Protein AF-V9IBU8-F1 (afdb_monomer)

Nearest PDB structures (foldseek):
  6fad-assembly3_C  TM=6.089E-01  e=1.558E-01  Homo sapiens
  6fad-assembly4_D  TM=6.106E-01  e=2.248E-01  Homo sapiens
  5myv-assembly1_A  TM=6.060E-01  e=2.540E-01  Homo sapiens
  5mxx-assembly1_A  TM=6.310E-01  e=3.895E-01  Homo sapiens
  1wbp-assembly1_A  TM=5.709E-01  e=1.322E+00  Homo sapiens

Structure (mmCIF, N/CA/C/O backbone):
data_AF-V9IBU8-F1
#
_entry.id   AF-V9IBU8-F1
#
loop_
_atom_site.group_PDB
_atom_site.id
_atom_site.type_symbol
_atom_site.label_atom_id
_atom_site.label_alt_id
_atom_site.label_comp_id
_atom_site.label_asym_id
_atom_site.label_entity_id
_atom_site.label_seq_id
_atom_site.pdbx_PDB_ins_code
_atom_site.Cartn_x
_atom_site.Cartn_y
_atom_site.Cartn_z
_atom_site.occupancy
_atom_site.B_iso_or_equiv
_atom_site.auth_seq_id
_atom_site.auth_comp_id
_atom_site.auth_asym_id
_atom_site.auth_atom_id
_atom_site.pdbx_PDB_model_num
ATOM 1 N N . MET A 1 1 ? 55.243 -11.791 -32.164 1.00 34.53 1 MET A N 1
ATOM 2 C CA . MET A 1 1 ? 56.461 -12.144 -31.407 1.00 34.53 1 MET A CA 1
ATOM 3 C C . MET A 1 1 ? 56.179 -11.849 -29.944 1.00 34.53 1 MET A C 1
ATOM 5 O O . MET A 1 1 ? 56.005 -10.683 -29.632 1.00 34.53 1 MET A O 1
ATOM 9 N N . THR A 1 2 ? 55.708 -12.843 -29.175 1.00 38.16 2 THR A N 1
ATOM 10 C CA . THR A 1 2 ? 56.508 -13.716 -28.268 1.00 38.16 2 THR A CA 1
ATOM 11 C C . THR A 1 2 ? 57.153 -12.881 -27.158 1.00 38.16 2 THR A C 1
ATOM 13 O O . THR A 1 2 ? 57.868 -11.942 -27.476 1.00 38.16 2 THR A O 1
ATOM 16 N N . THR A 1 3 ? 56.871 -13.118 -25.875 1.00 42.12 3 THR A N 1
ATOM 17 C CA . THR A 1 3 ? 57.233 -14.371 -25.188 1.00 42.12 3 THR A CA 1
ATOM 18 C C . THR A 1 3 ? 56.259 -14.716 -24.049 1.00 42.12 3 THR A C 1
ATOM 20 O O . THR A 1 3 ? 55.890 -13.854 -23.254 1.00 42.12 3 THR A O 1
ATOM 23 N N . LEU A 1 4 ? 55.858 -15.992 -23.995 1.00 42.12 4 LEU A N 1
ATOM 24 C CA . LEU A 1 4 ? 55.462 -16.693 -22.770 1.00 42.12 4 LEU A CA 1
ATOM 25 C C . LEU A 1 4 ? 56.687 -16.805 -21.859 1.00 42.12 4 LEU A C 1
ATOM 27 O O . LEU A 1 4 ? 57.761 -17.048 -22.390 1.00 42.12 4 LEU A O 1
ATOM 31 N N . ASP A 1 5 ? 56.490 -16.813 -20.542 1.00 38.94 5 ASP A N 1
ATOM 32 C CA . ASP A 1 5 ? 57.222 -17.737 -19.675 1.00 38.94 5 ASP A CA 1
ATOM 33 C C . ASP A 1 5 ? 56.322 -18.237 -18.538 1.00 38.94 5 ASP A C 1
ATOM 35 O O . ASP A 1 5 ? 55.500 -17.522 -17.967 1.00 38.94 5 ASP A O 1
ATOM 39 N N . SER A 1 6 ? 56.458 -19.537 -18.314 1.00 40.19 6 SER A N 1
ATOM 40 C CA . SER A 1 6 ? 55.722 -20.439 -17.435 1.00 40.19 6 SER A CA 1
ATOM 41 C C . SER A 1 6 ? 56.553 -20.687 -16.178 1.00 40.19 6 SER A C 1
ATOM 43 O O . SER A 1 6 ? 57.762 -20.811 -16.328 1.00 40.19 6 SER A O 1
ATOM 45 N N . GLN A 1 7 ? 55.943 -20.851 -14.993 1.00 38.34 7 GLN A N 1
ATOM 46 C CA . GLN A 1 7 ? 56.173 -22.034 -14.135 1.00 38.34 7 GLN A CA 1
ATOM 47 C C . GLN A 1 7 ? 55.441 -21.999 -12.778 1.00 38.34 7 GLN A C 1
ATOM 49 O O . GLN A 1 7 ? 55.563 -21.039 -12.029 1.00 38.34 7 GLN A O 1
ATOM 54 N N . THR A 1 8 ? 54.716 -23.106 -12.522 1.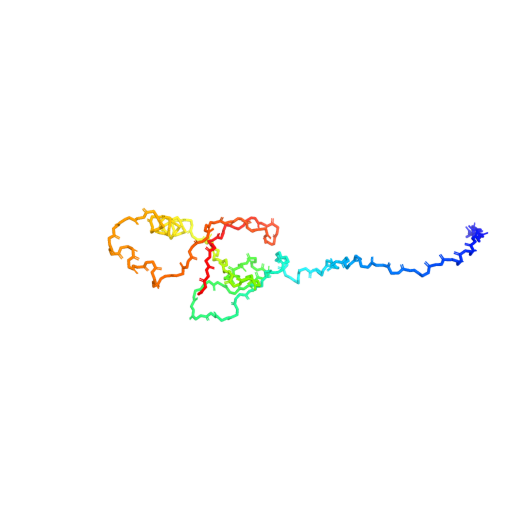00 35.22 8 THR A N 1
ATOM 55 C CA . THR A 1 8 ? 54.615 -23.939 -11.289 1.00 35.22 8 THR A CA 1
ATOM 56 C C . THR A 1 8 ? 54.408 -23.243 -9.932 1.00 35.22 8 THR A C 1
ATOM 58 O O . THR A 1 8 ? 55.155 -22.365 -9.548 1.00 35.22 8 THR A O 1
ATOM 61 N N . ASP A 1 9 ? 53.441 -23.648 -9.103 1.00 34.09 9 ASP A N 1
ATOM 62 C CA . ASP A 1 9 ? 53.520 -24.948 -8.434 1.00 34.09 9 ASP A CA 1
ATOM 63 C C . ASP A 1 9 ? 52.183 -25.489 -7.910 1.00 34.09 9 ASP A C 1
ATOM 65 O O . ASP A 1 9 ? 51.271 -24.761 -7.518 1.00 34.09 9 ASP A O 1
ATOM 69 N N . LYS A 1 10 ? 52.106 -26.821 -7.885 1.00 44.03 10 LYS A N 1
ATOM 70 C CA . LYS A 1 10 ? 51.024 -27.607 -7.290 1.00 44.03 10 LYS A CA 1
ATOM 71 C C . LYS A 1 10 ? 51.273 -27.723 -5.788 1.00 44.03 10 LYS A C 1
ATOM 73 O O . LYS A 1 10 ? 52.301 -28.244 -5.373 1.00 44.03 10 LYS A O 1
ATOM 78 N N . THR A 1 11 ? 50.292 -27.387 -4.960 1.00 36.88 11 THR A N 1
ATOM 79 C CA . THR A 1 11 ? 50.180 -27.981 -3.621 1.00 36.88 11 THR A CA 1
ATOM 80 C C . THR A 1 11 ? 48.716 -28.297 -3.356 1.00 36.88 11 THR A C 1
ATOM 82 O O . THR A 1 11 ? 47.901 -27.433 -3.049 1.00 36.88 11 THR A O 1
ATOM 85 N N . LEU A 1 12 ? 48.387 -29.574 -3.550 1.00 42.91 12 LEU A N 1
ATOM 86 C CA . LEU A 1 12 ? 47.206 -30.213 -2.990 1.00 42.91 12 LEU A CA 1
ATOM 87 C C . LEU A 1 12 ? 47.384 -30.279 -1.478 1.00 42.91 12 LEU A C 1
ATOM 89 O O . LEU A 1 12 ? 48.271 -30.992 -1.017 1.00 42.91 12 LEU A O 1
ATOM 93 N N . SER A 1 13 ? 46.502 -29.637 -0.719 1.00 31.12 13 SER A N 1
ATOM 94 C CA . SER A 1 13 ? 46.133 -30.169 0.588 1.00 31.12 13 SER A CA 1
ATOM 95 C C . SER A 1 13 ? 44.812 -29.580 1.080 1.00 31.12 13 SER A C 1
ATOM 97 O O . SER A 1 13 ? 44.694 -28.369 1.246 1.00 31.12 13 SER A O 1
ATOM 99 N N . ASN A 1 14 ? 43.900 -30.498 1.399 1.00 33.81 14 ASN A N 1
ATOM 100 C CA . ASN A 1 14 ? 42.824 -30.386 2.385 1.00 33.81 14 ASN A CA 1
ATOM 101 C C . ASN A 1 14 ? 41.483 -29.815 1.911 1.00 33.81 14 ASN A C 1
ATOM 103 O O . ASN A 1 14 ? 41.146 -28.643 2.049 1.00 33.81 14 ASN A O 1
ATOM 107 N N . LEU A 1 15 ? 40.689 -30.763 1.416 1.00 39.72 15 LEU A N 1
ATOM 108 C CA . LEU A 1 15 ? 39.246 -30.806 1.565 1.00 39.72 15 LEU A CA 1
ATOM 109 C C . LEU A 1 15 ? 38.907 -30.854 3.062 1.00 39.72 15 LEU A C 1
ATOM 111 O O . LEU A 1 15 ? 39.156 -31.874 3.691 1.00 39.72 15 LEU A O 1
ATOM 115 N N . ASP A 1 16 ? 38.309 -29.792 3.596 1.00 34.31 16 ASP A N 1
ATOM 116 C CA . ASP A 1 16 ? 37.390 -29.903 4.724 1.00 34.31 16 ASP A CA 1
ATOM 117 C C . ASP A 1 16 ? 36.319 -28.812 4.669 1.00 34.31 16 ASP A C 1
ATOM 119 O O . ASP A 1 16 ? 36.545 -27.657 4.312 1.00 34.31 16 ASP A O 1
ATOM 123 N N . LYS A 1 17 ? 35.102 -29.265 4.956 1.00 41.97 17 LYS A N 1
ATOM 124 C CA . LYS A 1 17 ? 33.829 -28.550 4.931 1.00 41.97 17 LYS A CA 1
ATOM 125 C C . LYS A 1 17 ? 33.874 -27.260 5.760 1.00 41.97 17 LYS A C 1
ATOM 127 O O . LYS A 1 17 ? 34.375 -27.277 6.876 1.00 41.97 17 LYS A O 1
ATOM 132 N N . LEU A 1 18 ? 33.159 -26.225 5.311 1.00 34.56 18 LEU A N 1
ATOM 133 C CA . LEU A 1 18 ? 31.872 -25.811 5.900 1.00 34.56 18 LEU A CA 1
ATOM 134 C C . LEU A 1 18 ? 31.370 -24.502 5.262 1.00 34.56 18 LEU A C 1
ATOM 136 O O . LEU A 1 18 ? 31.975 -23.4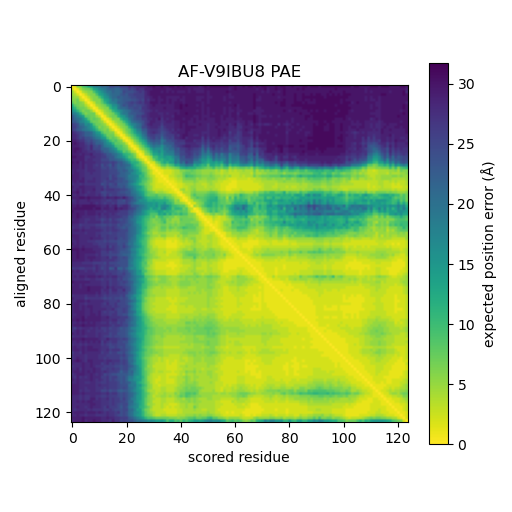45 5.388 1.00 34.56 18 LEU A O 1
ATOM 140 N N . SER A 1 19 ? 30.232 -24.633 4.576 1.00 42.28 19 SER A N 1
ATOM 141 C CA . SER A 1 19 ? 29.135 -23.663 4.461 1.00 42.28 19 SER A CA 1
ATOM 142 C C . SER A 1 19 ? 29.483 -22.174 4.547 1.00 42.28 19 SER A C 1
ATOM 144 O O . SER A 1 19 ? 29.342 -21.567 5.602 1.00 42.28 19 SER A O 1
ATOM 146 N N . ASN A 1 20 ? 29.748 -21.568 3.396 1.00 33.03 20 ASN A N 1
ATOM 147 C CA . ASN A 1 20 ? 29.208 -20.251 3.090 1.00 33.03 20 ASN A CA 1
ATOM 148 C C . ASN A 1 20 ? 28.591 -20.367 1.702 1.00 33.03 20 ASN A C 1
ATOM 150 O O . ASN A 1 20 ? 29.283 -20.304 0.690 1.00 33.03 20 ASN A O 1
ATOM 154 N N . THR A 1 21 ? 27.286 -20.641 1.668 1.00 35.56 21 THR A N 1
ATOM 155 C CA . THR A 1 21 ? 26.482 -20.482 0.459 1.00 35.56 21 THR A CA 1
ATOM 156 C C . THR A 1 21 ? 26.468 -18.993 0.156 1.00 35.56 21 THR A C 1
ATOM 158 O O . THR A 1 21 ? 25.621 -18.248 0.644 1.00 35.56 21 THR A O 1
ATOM 161 N N . GLU A 1 22 ? 27.474 -18.564 -0.595 1.00 37.16 22 GLU A N 1
ATOM 162 C CA . GLU A 1 22 ? 27.460 -17.348 -1.383 1.00 37.16 22 GLU A CA 1
ATOM 163 C C . GLU A 1 22 ? 26.201 -17.441 -2.247 1.00 37.16 22 GLU A C 1
ATOM 165 O O . GLU A 1 22 ? 26.114 -18.233 -3.188 1.00 37.16 22 GLU A O 1
ATOM 170 N N . LEU A 1 23 ? 25.150 -16.745 -1.807 1.00 40.72 23 LEU A N 1
ATOM 171 C CA . LEU A 1 23 ? 23.939 -16.546 -2.584 1.00 40.72 23 LEU A CA 1
ATOM 172 C C . LEU A 1 23 ? 24.380 -15.797 -3.831 1.00 40.72 23 LEU A C 1
ATOM 174 O O . LEU A 1 23 ? 24.505 -14.576 -3.813 1.00 40.72 23 LEU A O 1
ATOM 178 N N . ALA A 1 24 ? 24.670 -16.571 -4.874 1.00 36.56 24 ALA A N 1
ATOM 179 C CA . ALA A 1 24 ? 24.940 -16.086 -6.204 1.00 36.56 24 ALA A CA 1
ATOM 180 C C . ALA A 1 24 ? 23.894 -15.020 -6.535 1.00 36.56 24 ALA A C 1
ATOM 182 O O . ALA A 1 24 ? 22.688 -15.286 -6.519 1.00 36.56 24 ALA A O 1
ATOM 183 N N . GLU A 1 25 ? 24.370 -13.801 -6.771 1.00 47.69 25 GLU A N 1
ATOM 184 C CA . GLU A 1 25 ? 23.573 -12.703 -7.285 1.00 47.69 25 GLU A CA 1
ATOM 185 C C . GLU A 1 25 ? 23.052 -13.119 -8.662 1.00 47.69 25 GLU A C 1
ATOM 187 O O . GLU A 1 25 ? 23.732 -13.001 -9.680 1.00 47.69 25 GLU A O 1
ATOM 192 N N . ILE A 1 26 ? 21.843 -13.677 -8.691 1.00 46.06 26 ILE A N 1
ATOM 193 C CA . ILE A 1 26 ? 21.131 -13.912 -9.940 1.00 46.06 26 ILE A CA 1
ATOM 194 C C . ILE A 1 26 ? 20.719 -12.525 -10.446 1.00 46.06 26 ILE A C 1
ATOM 196 O O . ILE A 1 26 ? 20.024 -11.811 -9.713 1.00 46.06 26 ILE A O 1
ATOM 200 N N . PRO A 1 27 ? 21.127 -12.118 -11.663 1.00 44.16 27 PRO A N 1
ATOM 201 C CA . PRO A 1 27 ? 20.741 -10.835 -12.220 1.00 44.16 27 PRO A CA 1
ATOM 202 C C . PRO A 1 27 ? 19.221 -10.755 -12.246 1.00 44.16 27 PRO A C 1
ATOM 204 O O . PRO A 1 27 ? 18.551 -11.616 -12.817 1.00 44.16 27 PRO A O 1
ATOM 207 N N . SER A 1 28 ? 18.669 -9.737 -11.595 1.00 54.66 28 SER A N 1
ATOM 208 C CA . SER A 1 28 ? 17.241 -9.483 -11.621 1.00 54.66 28 SER A CA 1
ATOM 209 C C . SER A 1 28 ? 16.801 -9.259 -13.061 1.00 54.66 28 SER A C 1
ATOM 211 O O . SER A 1 28 ? 17.108 -8.218 -13.642 1.00 54.66 28 SER A O 1
ATOM 213 N N . ASP A 1 29 ? 16.065 -10.225 -13.604 1.00 58.50 29 ASP A N 1
ATOM 214 C CA . ASP A 1 29 ? 15.714 -10.360 -15.025 1.00 58.50 29 ASP A CA 1
ATOM 215 C C . ASP A 1 29 ? 15.183 -9.053 -15.657 1.00 58.50 29 ASP A C 1
ATOM 217 O O . ASP A 1 29 ? 15.362 -8.782 -16.840 1.00 58.50 29 ASP A O 1
ATOM 221 N N . HIS A 1 30 ? 14.600 -8.148 -14.864 1.00 63.47 30 HIS A N 1
ATOM 222 C CA . HIS A 1 30 ? 13.951 -6.938 -15.373 1.00 63.47 30 HIS A CA 1
ATOM 223 C C . HIS A 1 30 ? 14.207 -5.678 -14.529 1.00 63.47 30 HIS A C 1
ATOM 225 O O . HIS A 1 30 ? 13.317 -4.845 -14.371 1.00 63.47 30 HIS A O 1
ATOM 231 N N . GLY A 1 31 ? 15.396 -5.526 -13.931 1.00 73.94 31 GLY A N 1
ATOM 232 C CA . GLY A 1 31 ? 15.745 -4.310 -13.173 1.00 73.94 31 GLY A CA 1
ATOM 233 C C . GLY A 1 31 ? 14.927 -4.099 -11.888 1.00 73.94 31 GLY A C 1
ATOM 234 O O . GLY A 1 31 ? 14.785 -2.963 -11.424 1.00 73.94 31 GLY A O 1
ATOM 235 N N . LEU A 1 32 ? 14.375 -5.187 -11.340 1.00 82.81 32 LEU A N 1
ATOM 236 C CA . LEU A 1 32 ? 13.695 -5.241 -10.043 1.00 82.81 32 LEU A CA 1
ATOM 237 C C . LEU A 1 32 ? 14.680 -5.637 -8.926 1.00 82.81 32 LEU A C 1
ATOM 239 O O . LEU A 1 32 ? 15.659 -6.324 -9.194 1.00 82.81 32 LEU A O 1
ATOM 243 N N . PRO A 1 33 ? 14.456 -5.260 -7.660 1.00 84.75 33 PRO A N 1
ATOM 244 C CA . PRO A 1 33 ? 15.266 -5.772 -6.554 1.00 84.75 33 PRO A CA 1
ATOM 245 C C . PRO A 1 33 ? 15.087 -7.284 -6.341 1.00 84.75 33 PRO A C 1
ATOM 247 O O . PRO A 1 33 ? 14.019 -7.836 -6.619 1.00 84.75 33 PRO A O 1
ATOM 250 N N . VAL A 1 34 ? 16.109 -7.947 -5.792 1.00 84.56 34 VAL A N 1
ATOM 251 C CA . VAL A 1 34 ? 16.068 -9.383 -5.464 1.00 84.56 34 VAL A CA 1
ATOM 252 C C . VAL A 1 34 ? 14.875 -9.699 -4.553 1.00 84.56 34 VAL A C 1
ATOM 254 O O . VAL A 1 34 ? 14.592 -8.984 -3.590 1.00 84.56 34 VAL A O 1
ATOM 257 N N . GLY A 1 35 ? 14.160 -10.783 -4.863 1.00 86.88 35 GLY A N 1
ATOM 258 C CA . GLY A 1 35 ? 12.997 -11.235 -4.091 1.00 86.88 35 GLY A CA 1
ATOM 259 C C . GLY A 1 35 ? 11.713 -10.429 -4.325 1.00 86.88 35 GLY A C 1
ATOM 260 O O . GLY A 1 35 ? 10.716 -10.673 -3.640 1.00 86.88 35 GLY A O 1
ATOM 261 N N . ILE A 1 36 ? 11.716 -9.493 -5.282 1.00 89.62 36 ILE A N 1
ATOM 262 C CA . ILE A 1 36 ? 10.533 -8.759 -5.735 1.00 89.62 36 ILE A CA 1
ATOM 263 C C . ILE A 1 36 ? 10.172 -9.215 -7.149 1.00 89.62 36 ILE A C 1
ATOM 265 O O . ILE A 1 36 ? 11.011 -9.239 -8.043 1.00 89.62 36 ILE A O 1
ATOM 269 N N . SER A 1 37 ? 8.901 -9.545 -7.362 1.00 89.88 37 SER A N 1
ATOM 270 C CA . SER A 1 37 ? 8.366 -9.944 -8.669 1.00 89.88 37 SER A CA 1
ATOM 271 C C . SER A 1 37 ? 7.070 -9.196 -8.981 1.00 89.88 37 SER A C 1
ATOM 273 O O . SER A 1 37 ? 6.423 -8.683 -8.063 1.00 89.88 37 SER A O 1
ATOM 275 N N . PRO A 1 38 ? 6.653 -9.103 -10.253 1.00 89.38 38 PRO A N 1
ATOM 276 C CA . PRO A 1 38 ? 5.323 -8.618 -10.596 1.00 89.38 38 PRO A CA 1
ATOM 277 C C . PRO A 1 38 ? 4.223 -9.441 -9.917 1.00 89.38 38 PRO A C 1
ATOM 279 O O . PRO A 1 38 ? 4.327 -10.659 -9.768 1.00 89.38 38 PRO A O 1
ATOM 282 N N . LEU A 1 39 ? 3.147 -8.773 -9.504 1.00 87.75 39 LEU A N 1
ATOM 283 C CA . LEU A 1 39 ? 1.936 -9.450 -9.057 1.00 87.75 39 LEU A CA 1
ATOM 284 C C . LEU A 1 39 ? 1.111 -9.875 -10.284 1.00 87.75 39 LEU A C 1
ATOM 286 O O . LEU A 1 39 ? 0.497 -9.030 -10.934 1.00 87.75 39 LEU A O 1
ATOM 290 N N . GLU A 1 40 ? 1.104 -11.174 -10.585 1.00 80.75 40 GLU A N 1
ATOM 291 C CA . GLU A 1 40 ? 0.420 -11.762 -11.752 1.00 80.75 40 GLU A CA 1
ATOM 292 C C . GLU A 1 40 ? -1.110 -11.699 -11.655 1.00 80.75 40 GLU A C 1
ATOM 294 O O . GLU A 1 40 ? -1.792 -11.378 -12.627 1.00 80.75 40 GLU A O 1
ATOM 299 N N . SER A 1 41 ? -1.668 -11.978 -10.474 1.00 74.81 41 SER A N 1
ATOM 300 C CA . SER A 1 41 ? -3.109 -11.973 -10.242 1.00 74.81 41 SER A CA 1
ATOM 301 C C . SER A 1 41 ? -3.617 -10.545 -10.091 1.00 74.81 41 SER A C 1
ATOM 303 O O . SER A 1 41 ? -3.632 -9.961 -9.005 1.00 74.81 41 SER A O 1
ATOM 305 N N . ARG A 1 42 ? -4.052 -9.954 -11.205 1.00 71.12 42 ARG A N 1
ATOM 306 C CA . ARG A 1 42 ? -4.598 -8.602 -11.188 1.00 71.12 42 ARG A CA 1
ATOM 307 C C . ARG A 1 42 ? -5.912 -8.489 -11.943 1.00 71.12 42 ARG A C 1
ATOM 309 O O . ARG A 1 42 ? -6.015 -8.855 -13.103 1.00 71.12 42 ARG A O 1
ATOM 316 N N . VAL A 1 43 ? -6.903 -7.919 -11.260 1.00 67.56 43 VAL A N 1
ATOM 317 C CA . VAL A 1 43 ? -8.295 -7.855 -11.738 1.00 67.56 43 VAL A CA 1
ATOM 318 C C . VAL A 1 43 ? -8.664 -6.486 -12.331 1.00 67.56 43 VAL A C 1
ATOM 320 O O . VAL A 1 43 ? -9.617 -6.382 -13.091 1.00 67.56 43 VAL A O 1
ATOM 323 N N . ALA A 1 44 ? -7.903 -5.428 -12.018 1.00 68.19 44 ALA A N 1
ATOM 324 C CA . ALA A 1 44 ? -8.068 -4.070 -12.557 1.00 68.19 44 ALA A CA 1
ATOM 325 C C . ALA A 1 44 ? -6.810 -3.206 -12.301 1.00 68.19 44 ALA A C 1
ATOM 327 O O . ALA A 1 44 ? -5.964 -3.568 -11.483 1.00 68.19 44 ALA A O 1
ATOM 328 N N . GLY A 1 45 ? -6.666 -2.044 -12.954 1.00 63.94 45 GLY A N 1
ATOM 329 C CA . GLY A 1 45 ? -5.694 -0.993 -12.571 1.00 63.94 45 GLY A CA 1
ATOM 330 C C . GLY A 1 45 ? -4.482 -0.801 -13.500 1.00 63.94 45 GLY 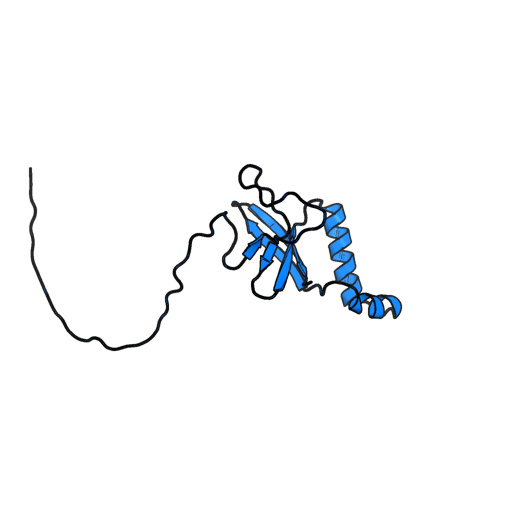A C 1
ATOM 331 O O . GLY A 1 45 ? -4.616 -0.996 -14.697 1.00 63.94 45 GLY A O 1
ATOM 332 N N . HIS A 1 46 ? -3.316 -0.429 -12.941 1.00 63.16 46 HIS A N 1
ATOM 333 C CA . HIS A 1 46 ? -2.037 0.012 -13.564 1.00 63.16 46 HIS A CA 1
ATOM 334 C C . HIS A 1 46 ? -1.531 -0.693 -14.862 1.00 63.16 46 HIS A C 1
ATOM 336 O O . HIS A 1 46 ? -1.970 -1.776 -15.219 1.00 63.16 46 HIS A O 1
ATOM 342 N N . PRO A 1 47 ? -0.539 -0.161 -15.591 1.00 65.31 47 PRO A N 1
ATOM 343 C CA . PRO A 1 47 ? 0.169 -0.965 -16.594 1.00 65.31 47 PRO A CA 1
ATOM 344 C C . PRO A 1 47 ? 0.756 -2.241 -15.960 1.00 65.31 47 PRO A C 1
ATOM 346 O O . PRO A 1 47 ? 1.037 -2.264 -14.755 1.00 65.31 47 PRO A O 1
ATOM 349 N N . SER A 1 48 ? 0.903 -3.316 -16.733 1.00 68.12 48 SER A N 1
ATOM 350 C CA . SER A 1 48 ? 1.804 -4.418 -16.376 1.00 68.12 48 SER A CA 1
ATOM 351 C C . SER A 1 48 ? 3.243 -3.896 -16.263 1.00 68.12 48 SER A C 1
ATOM 353 O O . SER A 1 48 ? 3.516 -2.732 -16.571 1.00 68.12 48 SER A O 1
ATOM 355 N N . LEU A 1 49 ? 4.170 -4.736 -15.792 1.00 74.88 49 LEU A N 1
ATOM 356 C CA . LEU A 1 49 ? 5.586 -4.419 -15.960 1.00 74.88 49 LEU A CA 1
ATOM 357 C C . LEU A 1 49 ? 5.848 -4.239 -17.463 1.00 74.88 49 LEU A C 1
ATOM 359 O O . LEU A 1 49 ? 5.629 -5.163 -18.238 1.00 74.88 49 LEU A O 1
ATOM 363 N N . ASP A 1 50 ? 6.257 -3.038 -17.852 1.00 76.19 50 ASP A N 1
ATOM 364 C CA . ASP A 1 50 ? 6.634 -2.696 -19.219 1.00 76.19 50 ASP A CA 1
ATOM 365 C C . ASP A 1 50 ? 8.023 -2.070 -19.141 1.00 76.19 50 ASP A C 1
ATOM 367 O O . ASP A 1 50 ? 8.203 -0.975 -18.593 1.00 76.19 50 ASP A O 1
ATOM 371 N N . ILE A 1 51 ? 9.007 -2.830 -19.614 1.00 73.69 51 ILE A N 1
ATOM 372 C CA . ILE A 1 51 ? 10.423 -2.476 -19.545 1.00 73.69 51 ILE A CA 1
ATOM 373 C C . ILE A 1 51 ? 10.716 -1.317 -20.502 1.00 73.69 51 ILE A C 1
ATOM 375 O O . ILE A 1 51 ? 11.426 -0.384 -20.126 1.00 73.69 51 ILE A O 1
ATOM 379 N N . GLU A 1 52 ? 10.115 -1.323 -21.694 1.00 75.75 52 GLU A N 1
ATOM 380 C CA . GLU A 1 52 ? 10.317 -0.294 -22.719 1.00 75.75 52 GLU A CA 1
ATOM 381 C C . GLU A 1 52 ? 9.747 1.051 -22.268 1.00 75.75 52 GLU A C 1
ATOM 383 O O . GLU A 1 52 ? 10.394 2.093 -22.382 1.00 75.75 52 GLU A O 1
ATOM 388 N N . ARG A 1 53 ? 8.546 1.034 -21.681 1.00 73.69 53 ARG A N 1
ATOM 389 C CA . ARG A 1 53 ? 7.886 2.237 -21.153 1.00 73.69 53 ARG A CA 1
ATOM 390 C C . ARG A 1 53 ? 8.313 2.580 -19.727 1.00 73.69 53 ARG A C 1
ATOM 392 O O . ARG A 1 53 ? 7.864 3.592 -19.183 1.00 73.69 53 ARG A O 1
ATOM 399 N N . GLN 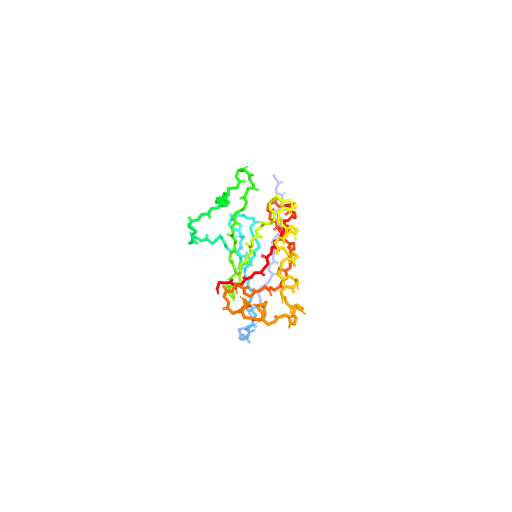A 1 54 ? 9.163 1.756 -19.111 1.00 76.44 54 GLN A N 1
ATOM 400 C CA . GLN A 1 54 ? 9.598 1.862 -17.715 1.00 76.44 54 GLN A CA 1
ATOM 401 C C . GLN A 1 54 ? 8.425 2.050 -16.736 1.00 76.44 54 GLN A C 1
ATOM 403 O O . GLN A 1 54 ? 8.504 2.818 -15.762 1.00 76.44 54 GLN A O 1
ATOM 408 N N . THR A 1 55 ? 7.306 1.374 -17.004 1.00 78.69 55 THR A N 1
ATOM 409 C CA . THR A 1 55 ? 6.130 1.400 -16.134 1.00 78.69 55 THR A CA 1
ATOM 410 C C . THR A 1 55 ? 6.070 0.147 -15.288 1.00 78.69 55 THR A C 1
ATOM 412 O O . THR A 1 55 ? 6.340 -0.956 -15.755 1.00 78.69 55 THR A O 1
ATOM 415 N N . ILE A 1 56 ? 5.697 0.330 -14.024 1.00 85.06 56 ILE A N 1
ATOM 416 C CA . ILE A 1 56 ? 5.580 -0.756 -13.059 1.00 85.06 56 ILE A CA 1
ATOM 417 C C . ILE A 1 56 ? 4.136 -0.871 -12.586 1.00 85.06 56 ILE A C 1
ATOM 419 O O . ILE A 1 56 ? 3.486 0.127 -12.255 1.00 85.06 56 ILE A O 1
ATOM 423 N N . GLY A 1 57 ? 3.648 -2.106 -12.568 1.00 87.62 57 GLY A N 1
ATOM 424 C CA . GLY A 1 57 ? 2.412 -2.481 -11.899 1.00 87.62 57 GLY A CA 1
ATOM 425 C C . GLY A 1 57 ? 2.636 -2.739 -10.410 1.00 87.62 57 GLY A C 1
ATOM 426 O O . GLY A 1 57 ? 3.644 -2.344 -9.827 1.00 87.62 57 GLY A O 1
ATOM 427 N N . MET A 1 58 ? 1.684 -3.429 -9.785 1.00 90.81 58 MET A N 1
ATOM 428 C CA . MET A 1 58 ? 1.864 -3.918 -8.420 1.00 90.81 58 MET A CA 1
ATOM 429 C C . MET A 1 58 ? 2.949 -4.994 -8.392 1.00 90.81 58 MET A C 1
ATOM 431 O O . MET A 1 58 ? 3.022 -5.829 -9.294 1.00 90.81 58 MET A O 1
ATOM 435 N N . LEU A 1 59 ? 3.774 -4.968 -7.353 1.00 91.31 59 LEU A N 1
ATOM 436 C CA . LEU A 1 59 ? 4.837 -5.944 -7.139 1.00 91.31 59 LEU A CA 1
ATOM 437 C C . LEU A 1 59 ? 4.549 -6.724 -5.861 1.00 91.31 59 LEU A C 1
ATOM 439 O O . LEU A 1 59 ? 3.945 -6.185 -4.936 1.00 91.31 59 LEU A O 1
ATOM 443 N N . ARG A 1 60 ? 5.005 -7.967 -5.786 1.00 92.06 60 ARG A N 1
ATOM 444 C CA . ARG A 1 60 ? 4.947 -8.810 -4.593 1.00 92.06 60 ARG A CA 1
ATOM 445 C C . ARG A 1 60 ? 6.349 -9.153 -4.111 1.00 92.06 60 ARG A C 1
ATOM 447 O O . ARG A 1 60 ? 7.274 -9.286 -4.913 1.00 92.06 60 ARG A O 1
ATOM 454 N N . ARG A 1 61 ? 6.480 -9.338 -2.805 1.00 91.56 61 ARG A N 1
ATOM 455 C CA . ARG A 1 61 ? 7.647 -9.923 -2.148 1.00 91.56 61 ARG A CA 1
ATOM 456 C C . ARG A 1 61 ? 7.318 -11.341 -1.697 1.00 91.56 61 ARG A C 1
ATOM 458 O O . ARG A 1 61 ? 6.154 -11.676 -1.484 1.00 91.56 61 ARG A O 1
ATOM 465 N N . SER A 1 62 ? 8.345 -12.163 -1.519 1.00 87.19 62 SER A N 1
ATOM 466 C CA . SER A 1 62 ? 8.208 -13.542 -1.032 1.00 87.19 62 SER A CA 1
ATOM 467 C C . SER A 1 62 ? 7.560 -13.668 0.355 1.00 87.19 62 SER A C 1
ATOM 469 O O . SER A 1 62 ? 7.010 -14.717 0.665 1.00 87.19 62 SER A O 1
ATOM 471 N N . ASP A 1 63 ? 7.564 -12.613 1.175 1.00 89.12 63 ASP A N 1
ATOM 472 C CA . ASP A 1 63 ? 6.925 -12.595 2.501 1.00 89.12 63 ASP A CA 1
ATOM 473 C C . ASP A 1 63 ? 5.426 -12.238 2.473 1.00 89.12 63 ASP A C 1
ATOM 475 O O . ASP A 1 63 ? 4.844 -11.936 3.515 1.00 89.12 63 ASP A O 1
ATOM 479 N N . GLY A 1 64 ? 4.804 -12.221 1.290 1.00 89.25 64 GLY A N 1
ATOM 480 C CA . GLY A 1 64 ? 3.383 -11.905 1.115 1.00 89.25 64 GLY A CA 1
ATOM 481 C C . GLY A 1 64 ? 3.062 -10.409 1.108 1.00 89.25 64 GLY A C 1
ATOM 482 O O . GLY A 1 64 ? 1.896 -10.031 0.973 1.00 89.25 64 GLY A O 1
ATOM 483 N N . ARG A 1 65 ? 4.070 -9.532 1.220 1.00 93.62 65 ARG A N 1
ATOM 484 C CA . ARG A 1 65 ? 3.877 -8.088 1.056 1.00 93.62 65 ARG A CA 1
ATOM 485 C C . ARG A 1 65 ? 3.759 -7.707 -0.409 1.00 93.62 65 ARG A C 1
ATOM 487 O O . ARG A 1 65 ? 4.325 -8.327 -1.306 1.00 93.62 65 ARG A O 1
ATOM 494 N N . VAL A 1 66 ? 3.055 -6.613 -0.625 1.00 94.06 66 VAL A N 1
ATOM 495 C CA . VAL A 1 66 ? 2.703 -6.069 -1.922 1.00 94.06 66 VAL A CA 1
ATOM 496 C C . VAL A 1 66 ? 3.076 -4.600 -1.944 1.00 94.06 66 VAL A C 1
ATOM 498 O O . VAL A 1 66 ? 2.707 -3.826 -1.060 1.00 94.06 66 VAL A O 1
ATOM 501 N N . TYR A 1 67 ? 3.800 -4.220 -2.986 1.00 93.50 67 TYR A N 1
ATOM 502 C CA . TYR A 1 67 ? 4.170 -2.852 -3.283 1.00 93.50 67 TYR A CA 1
ATOM 503 C C . TYR A 1 67 ? 3.214 -2.307 -4.331 1.00 93.50 67 TYR A C 1
ATOM 505 O O . TYR A 1 67 ? 3.162 -2.786 -5.468 1.00 93.50 67 TYR A O 1
ATOM 513 N N . LYS A 1 68 ? 2.455 -1.285 -3.948 1.00 93.06 68 LYS A N 1
ATOM 514 C CA . LYS A 1 68 ? 1.601 -0.533 -4.861 1.00 93.06 68 LYS A CA 1
ATOM 515 C C . LYS A 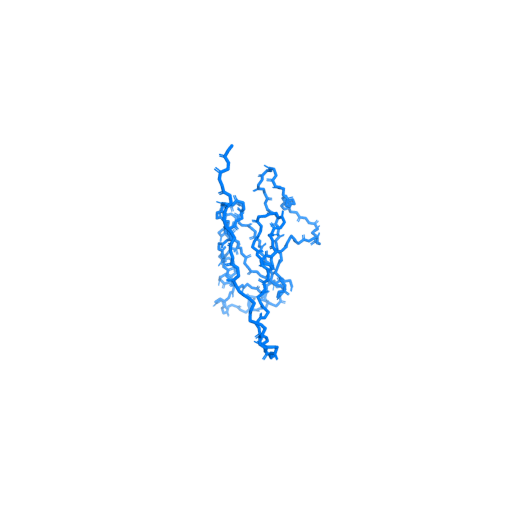1 68 ? 2.300 0.778 -5.235 1.00 93.06 68 LYS A C 1
ATOM 517 O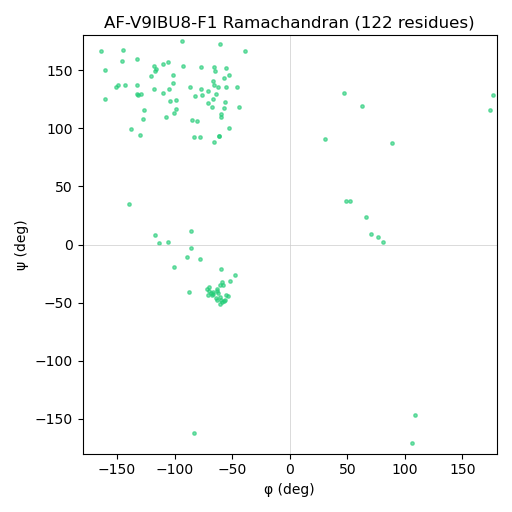 O . LYS A 1 68 ? 2.439 1.636 -4.357 1.00 93.06 68 LYS A O 1
ATOM 522 N N . PRO A 1 69 ? 2.717 0.966 -6.500 1.00 91.62 69 PRO A N 1
ATOM 523 C CA . PRO A 1 69 ? 3.382 2.191 -6.922 1.00 91.62 69 PRO A CA 1
ATOM 524 C C . PRO A 1 69 ? 2.480 3.417 -6.775 1.00 91.62 69 PRO A C 1
ATOM 526 O O . PRO A 1 69 ? 1.320 3.418 -7.198 1.00 91.62 69 PRO A O 1
ATOM 529 N N . VAL A 1 70 ? 3.032 4.504 -6.245 1.00 91.88 70 VAL A N 1
ATOM 530 C CA . VAL A 1 70 ? 2.360 5.804 -6.197 1.00 91.88 70 VAL A CA 1
ATOM 531 C C . VAL A 1 70 ? 2.552 6.512 -7.538 1.00 91.88 70 VAL A C 1
ATOM 533 O O . VAL A 1 70 ? 3.547 7.192 -7.766 1.00 91.88 70 VAL A O 1
ATOM 536 N N . VAL A 1 71 ? 1.597 6.337 -8.456 1.00 85.56 71 VAL A N 1
ATOM 537 C CA . VAL A 1 71 ? 1.702 6.895 -9.821 1.00 85.56 71 VAL A CA 1
ATOM 538 C C . VAL A 1 71 ? 1.169 8.327 -9.920 1.00 85.56 71 VAL A C 1
ATOM 540 O O . VAL A 1 71 ? 1.766 9.163 -10.590 1.00 85.56 71 VAL A O 1
ATOM 543 N N . LYS A 1 72 ? 0.051 8.633 -9.251 1.00 89.56 72 LYS A N 1
ATOM 544 C CA . LYS A 1 72 ? -0.557 9.975 -9.229 1.00 89.56 72 LYS A CA 1
ATOM 545 C C . LYS A 1 72 ? -0.335 10.600 -7.847 1.00 89.56 72 LYS A C 1
ATOM 547 O O . LYS A 1 72 ? -0.993 10.148 -6.910 1.00 89.56 72 LYS A O 1
ATOM 552 N N . PRO A 1 73 ? 0.519 11.633 -7.691 1.00 89.31 73 PRO A N 1
ATOM 553 C CA . PRO A 1 73 ? 0.927 12.137 -6.375 1.00 89.31 73 PRO A CA 1
ATOM 554 C C . PRO A 1 73 ? -0.233 12.502 -5.444 1.00 89.31 73 PRO A C 1
ATOM 556 O O . PRO A 1 73 ? -0.229 12.115 -4.280 1.00 89.31 73 PRO A O 1
ATOM 559 N N . LEU A 1 74 ? -1.261 13.190 -5.953 1.00 94.50 74 LEU A N 1
ATOM 560 C CA . LEU A 1 74 ? -2.423 13.580 -5.144 1.00 94.50 74 LEU A CA 1
ATOM 561 C C . LEU A 1 74 ? -3.251 12.376 -4.676 1.00 94.50 74 LEU A C 1
ATOM 563 O O . LEU A 1 74 ? -3.692 12.350 -3.531 1.00 94.50 74 LEU A O 1
ATOM 567 N N . LEU A 1 75 ? -3.449 11.375 -5.539 1.00 93.75 75 LEU A N 1
ATOM 568 C CA . LEU A 1 75 ? -4.187 10.163 -5.166 1.00 93.75 75 LEU A CA 1
ATOM 569 C C . LEU A 1 75 ? -3.372 9.293 -4.209 1.00 93.75 75 LEU A C 1
ATOM 571 O O . LEU A 1 75 ? -3.924 8.767 -3.251 1.00 93.75 75 LEU A O 1
ATOM 575 N N . GLY A 1 76 ? -2.059 9.206 -4.434 1.00 93.88 76 GLY A N 1
ATOM 576 C CA . GLY A 1 76 ? -1.138 8.520 -3.538 1.00 93.88 76 GLY A CA 1
ATOM 577 C C . GLY A 1 76 ? -1.144 9.114 -2.140 1.00 93.88 76 GLY A C 1
ATOM 578 O O . GLY A 1 76 ? -1.306 8.373 -1.180 1.00 93.88 76 GLY A O 1
ATOM 579 N N . LYS A 1 77 ? -1.052 10.446 -2.024 1.00 96.19 77 LYS A N 1
ATOM 580 C CA . LYS A 1 77 ? -1.149 11.143 -0.733 1.00 96.19 77 LYS A CA 1
ATOM 581 C C . LYS A 1 77 ? -2.453 10.809 -0.010 1.00 96.19 77 LYS A C 1
ATOM 583 O O . LYS A 1 77 ? -2.404 10.436 1.151 1.00 96.19 77 LYS A O 1
ATOM 588 N N . ARG A 1 78 ? -3.602 10.866 -0.697 1.00 97.62 78 ARG A N 1
ATOM 589 C CA . ARG A 1 78 ? -4.898 10.505 -0.091 1.00 97.62 78 ARG A CA 1
ATOM 590 C C . ARG A 1 78 ? -4.930 9.057 0.393 1.00 97.62 78 ARG A C 1
ATOM 592 O O . ARG A 1 78 ? -5.410 8.806 1.491 1.00 97.62 78 ARG A O 1
ATOM 599 N N . GLU A 1 79 ? -4.435 8.120 -0.415 1.00 96.31 79 GLU A N 1
ATOM 600 C CA . GLU A 1 79 ? -4.399 6.705 -0.036 1.00 96.31 79 GLU A CA 1
ATOM 601 C C . GLU A 1 79 ? -3.487 6.471 1.173 1.00 96.31 79 GLU A C 1
ATOM 603 O O . GLU A 1 79 ? -3.891 5.796 2.112 1.00 96.31 79 GLU A O 1
ATOM 608 N N . ILE A 1 80 ? -2.286 7.049 1.175 1.00 97.12 80 ILE A N 1
ATOM 609 C CA . ILE A 1 80 ? -1.334 6.937 2.287 1.00 97.12 80 ILE A CA 1
ATOM 610 C C . ILE A 1 80 ? -1.937 7.524 3.566 1.00 97.12 80 ILE A C 1
ATOM 612 O O . ILE A 1 80 ? -2.019 6.821 4.570 1.00 97.12 80 ILE A O 1
ATOM 616 N N . SER A 1 81 ? -2.462 8.752 3.505 1.00 97.56 81 SER A N 1
ATOM 617 C CA . SER A 1 81 ? -3.091 9.401 4.658 1.00 97.56 81 SER A CA 1
ATOM 618 C C . SER A 1 81 ? -4.297 8.623 5.181 1.00 97.56 81 SER A C 1
ATOM 620 O O . SER A 1 81 ? -4.503 8.574 6.387 1.00 97.56 81 SER A O 1
ATOM 622 N N . PHE A 1 82 ? -5.080 7.974 4.311 1.00 97.25 82 PHE A N 1
ATOM 623 C CA . PHE A 1 82 ? -6.162 7.091 4.753 1.00 97.25 82 PHE A CA 1
ATOM 624 C C . PHE A 1 82 ? -5.634 5.958 5.642 1.00 97.25 82 PHE A C 1
ATOM 626 O O . PHE A 1 82 ? -6.158 5.759 6.735 1.00 97.25 82 PHE A O 1
ATOM 633 N N . TYR A 1 83 ? -4.588 5.243 5.217 1.00 97.44 83 TYR A N 1
ATOM 634 C CA . TYR A 1 83 ? -4.043 4.135 6.005 1.00 97.44 83 TYR A CA 1
ATOM 635 C C . TYR A 1 83 ? -3.319 4.599 7.277 1.00 97.44 83 TYR A C 1
ATOM 637 O O . TYR A 1 83 ? -3.435 3.940 8.309 1.00 97.44 83 TYR A O 1
ATOM 645 N N . GLU A 1 84 ? -2.606 5.725 7.228 1.00 96.94 84 GLU A N 1
ATOM 646 C CA . GLU A 1 84 ? -1.952 6.321 8.402 1.00 96.94 84 GLU A CA 1
ATOM 647 C C . GLU A 1 84 ? -2.981 6.749 9.452 1.00 96.94 84 GLU A C 1
ATOM 649 O O . GLU A 1 84 ? -2.878 6.361 10.617 1.00 96.94 84 GLU A O 1
ATOM 654 N N . ASN A 1 85 ? -4.034 7.454 9.028 1.00 97.00 85 ASN A N 1
ATOM 655 C CA . ASN A 1 85 ? -5.137 7.844 9.904 1.00 97.00 85 ASN A CA 1
ATOM 656 C C . ASN A 1 85 ? -5.860 6.621 10.461 1.00 97.00 85 ASN A C 1
ATOM 658 O O . ASN A 1 85 ? -6.186 6.585 11.646 1.00 97.00 85 ASN A O 1
ATOM 662 N N . LEU A 1 86 ? -6.086 5.602 9.625 1.00 96.94 86 LEU A N 1
ATOM 663 C CA . LEU A 1 86 ? -6.707 4.363 10.061 1.00 96.94 86 LEU A CA 1
ATOM 664 C C . LEU A 1 86 ? -5.893 3.744 11.200 1.00 96.94 86 LEU A C 1
ATOM 666 O O . LEU A 1 86 ? -6.473 3.450 12.236 1.00 96.94 86 LEU A O 1
ATOM 670 N N . GLN A 1 87 ? -4.565 3.615 11.075 1.00 94.81 87 GLN A N 1
ATOM 671 C CA . GLN A 1 87 ? -3.707 3.021 12.111 1.00 94.81 87 GLN A CA 1
ATOM 672 C C . GLN A 1 87 ? -3.845 3.695 13.483 1.00 94.81 87 GLN A C 1
ATOM 674 O O . GLN A 1 87 ? -3.983 2.977 14.475 1.00 94.81 87 GLN A O 1
ATOM 679 N N . ILE A 1 88 ? -3.880 5.027 13.535 1.00 96.31 88 ILE A N 1
ATOM 680 C CA . ILE A 1 88 ? -3.935 5.792 14.793 1.00 96.31 88 ILE A CA 1
ATOM 681 C C . ILE A 1 88 ? -5.357 6.067 15.302 1.00 96.31 88 ILE A C 1
ATOM 683 O O . ILE A 1 88 ? -5.523 6.530 16.428 1.00 96.31 88 ILE A O 1
ATOM 687 N N . SER A 1 89 ? -6.380 5.810 14.484 1.00 96.38 89 SER A N 1
ATOM 688 C CA . SER A 1 89 ? -7.762 6.113 14.847 1.00 96.38 89 SER A CA 1
ATOM 689 C C . SER A 1 89 ? -8.250 5.265 16.022 1.00 96.38 89 SER A C 1
ATOM 691 O O . SER A 1 89 ? -8.027 4.051 16.059 1.00 96.38 89 SER A O 1
ATOM 693 N N . GLN A 1 90 ? -8.963 5.929 16.934 1.00 96.44 90 GLN A N 1
ATOM 694 C CA . GLN A 1 90 ? -9.717 5.336 18.043 1.00 96.44 90 GLN A CA 1
ATOM 695 C C . GLN A 1 90 ? -11.233 5.355 17.792 1.00 96.44 90 GLN A C 1
ATOM 697 O O . GLN A 1 90 ? -12.010 4.937 18.647 1.00 96.44 90 GLN A O 1
ATOM 702 N N . ASP A 1 91 ? -11.662 5.853 16.629 1.00 97.56 91 ASP A N 1
ATOM 703 C CA . ASP A 1 91 ? -13.067 5.830 16.238 1.00 97.56 91 ASP A CA 1
ATOM 704 C C . ASP A 1 91 ? -13.548 4.371 16.070 1.00 97.56 91 ASP A C 1
ATOM 706 O O . ASP A 1 91 ? -12.901 3.602 15.348 1.00 97.56 91 ASP A O 1
ATOM 710 N N . PRO A 1 92 ? -14.673 3.964 16.692 1.00 96.94 92 PRO A N 1
ATOM 711 C CA . PRO A 1 92 ? -15.147 2.582 16.638 1.00 96.94 92 PRO A CA 1
ATOM 712 C C . PRO A 1 92 ? -15.392 2.057 15.218 1.00 96.94 92 PRO A C 1
ATOM 714 O O . PRO A 1 92 ? -15.125 0.885 14.948 1.00 96.94 92 PRO A O 1
ATOM 717 N N . VAL A 1 93 ? -15.854 2.908 14.295 1.00 96.75 93 VAL A N 1
ATOM 718 C CA . VAL A 1 93 ? -16.109 2.516 12.900 1.00 96.75 93 VAL A CA 1
ATOM 719 C C . VAL A 1 93 ? -14.789 2.268 12.177 1.00 96.75 93 VAL A C 1
ATOM 721 O O . VAL A 1 93 ? -14.631 1.260 11.490 1.00 96.75 93 VAL A O 1
ATOM 724 N N . MET A 1 94 ? -13.802 3.142 12.372 1.00 96.12 94 MET A N 1
ATOM 725 C CA . MET A 1 94 ? -12.456 2.962 11.822 1.00 96.12 94 MET A CA 1
ATOM 726 C C . MET A 1 94 ? -11.761 1.722 12.393 1.00 96.12 94 MET A C 1
ATOM 728 O O . MET A 1 94 ? -11.094 0.995 11.656 1.00 96.12 94 MET A O 1
ATOM 732 N N . LEU A 1 95 ? -11.942 1.429 13.683 1.00 96.38 95 LEU A N 1
ATOM 733 C CA . LEU A 1 95 ? -11.414 0.211 14.298 1.00 96.38 95 LEU A CA 1
ATOM 734 C C . LEU A 1 95 ? -12.020 -1.054 13.684 1.00 96.38 95 LEU A C 1
ATOM 736 O O . LEU A 1 95 ? -11.290 -2.011 13.435 1.00 96.38 95 LEU A O 1
ATOM 740 N N . GLN A 1 96 ? -13.319 -1.054 13.378 1.00 96.94 96 GLN A N 1
ATOM 741 C CA . GLN A 1 96 ? -13.942 -2.160 12.650 1.00 96.94 96 GLN A CA 1
ATOM 742 C C . GLN A 1 96 ? -13.429 -2.255 11.210 1.00 96.94 96 GLN A C 1
ATOM 744 O O . GLN A 1 96 ? -13.114 -3.352 10.747 1.00 96.94 96 GLN A O 1
ATOM 749 N N . LEU A 1 97 ? -13.284 -1.119 10.518 1.00 96.69 97 LEU A N 1
ATOM 750 C CA . LEU A 1 97 ? -12.809 -1.064 9.134 1.00 96.69 97 LEU A CA 1
ATOM 751 C C . LEU A 1 97 ? -11.410 -1.675 8.959 1.00 96.69 97 LEU A C 1
ATOM 753 O O . LEU A 1 97 ? -11.152 -2.295 7.929 1.00 96.69 97 LEU A O 1
ATOM 757 N N . LYS A 1 98 ? -10.529 -1.572 9.968 1.00 94.88 98 LYS A N 1
ATOM 758 C CA . LYS A 1 98 ? -9.194 -2.208 9.965 1.00 94.88 98 LYS A CA 1
ATOM 759 C C . LYS A 1 98 ? -9.229 -3.702 9.647 1.00 94.88 98 LYS A C 1
ATOM 761 O O . LYS A 1 98 ? -8.280 -4.199 9.052 1.00 94.88 98 LYS A O 1
ATOM 766 N N . ASN A 1 99 ? -10.300 -4.401 10.018 1.00 94.62 99 ASN A N 1
ATOM 767 C CA . ASN A 1 99 ? -10.429 -5.844 9.801 1.00 94.62 99 ASN A CA 1
ATOM 768 C C . ASN A 1 99 ? -10.793 -6.211 8.354 1.00 94.62 99 ASN A C 1
ATOM 770 O O . ASN A 1 99 ? -10.705 -7.378 7.986 1.00 94.62 9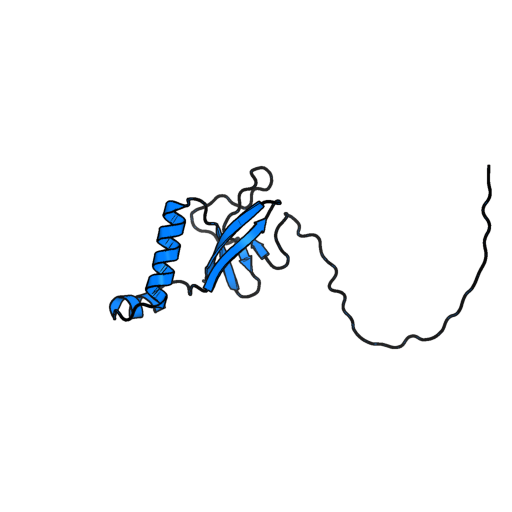9 ASN A O 1
ATOM 774 N N . TYR A 1 100 ? -11.202 -5.235 7.539 1.00 95.94 100 TYR A N 1
ATOM 775 C CA . TYR A 1 100 ? -11.685 -5.444 6.169 1.00 95.94 100 TYR A CA 1
ATOM 776 C C . TYR A 1 100 ? -10.764 -4.852 5.100 1.00 95.94 100 TYR A C 1
ATOM 778 O O . TYR A 1 100 ? -11.074 -4.916 3.911 1.00 95.94 100 TYR A O 1
ATOM 786 N N . VAL A 1 101 ? -9.644 -4.250 5.503 1.00 95.50 101 VAL A N 1
ATOM 787 C CA . VAL A 1 101 ? -8.664 -3.675 4.581 1.00 95.50 101 VAL A CA 1
ATOM 788 C C . VAL A 1 101 ? -7.313 -4.375 4.718 1.00 95.50 101 VAL A C 1
ATOM 790 O O . VAL A 1 101 ? -6.978 -4.858 5.800 1.00 95.50 101 VAL A O 1
ATOM 793 N N . PRO A 1 102 ? -6.492 -4.375 3.654 1.00 95.44 102 PRO A N 1
ATOM 794 C CA . PRO A 1 102 ? -5.085 -4.740 3.733 1.00 95.44 102 PRO A CA 1
ATOM 795 C C . PRO A 1 102 ? -4.360 -4.097 4.915 1.00 95.44 102 PRO A C 1
ATOM 797 O O . PRO A 1 102 ? -4.455 -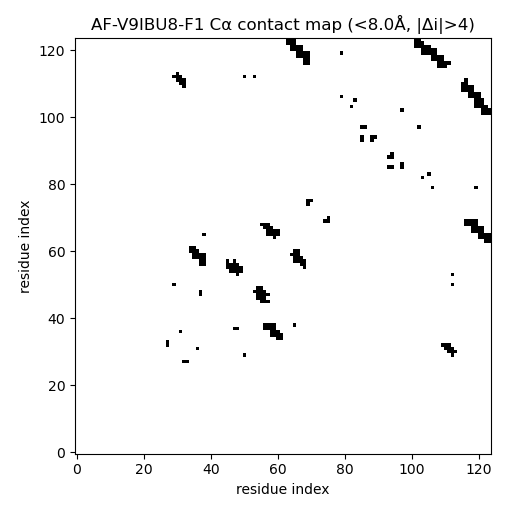2.884 5.131 1.00 95.44 102 PRO A O 1
ATOM 800 N N . ARG A 1 103 ? -3.549 -4.872 5.637 1.00 95.56 103 ARG A N 1
ATOM 801 C CA . ARG A 1 103 ? -2.672 -4.314 6.665 1.00 95.56 103 ARG A CA 1
ATOM 802 C C . ARG A 1 103 ? -1.626 -3.440 5.991 1.00 95.56 103 ARG A C 1
ATOM 804 O O . ARG A 1 103 ? -0.900 -3.880 5.104 1.00 95.56 103 ARG A O 1
ATOM 811 N N . TYR A 1 104 ? -1.545 -2.193 6.428 1.00 96.44 104 TYR A N 1
ATOM 812 C CA . TYR A 1 104 ? -0.552 -1.233 5.961 1.00 96.44 104 TYR A CA 1
ATOM 813 C C . TYR A 1 104 ? 0.747 -1.355 6.760 1.00 96.44 104 TYR A C 1
ATOM 815 O O . TYR A 1 104 ? 0.713 -1.440 7.988 1.00 96.44 104 TYR A O 1
ATOM 823 N N . TYR A 1 105 ? 1.883 -1.343 6.061 1.00 96.31 105 TYR A N 1
ATOM 824 C CA . TYR A 1 105 ? 3.227 -1.435 6.647 1.00 96.31 105 TYR A CA 1
ATOM 825 C C . TYR A 1 105 ? 4.077 -0.181 6.398 1.00 96.31 105 TYR A C 1
ATOM 827 O O . TYR A 1 105 ? 5.270 -0.193 6.686 1.00 96.31 105 TYR A O 1
ATOM 835 N N . GLY A 1 106 ? 3.488 0.887 5.855 1.00 96.56 106 GLY A N 1
ATOM 836 C CA . GLY A 1 106 ? 4.200 2.119 5.521 1.00 96.56 106 GLY A CA 1
ATOM 837 C C . GLY A 1 106 ? 4.433 2.310 4.022 1.00 96.56 106 GLY A C 1
ATOM 838 O O . GLY A 1 106 ? 3.907 1.585 3.170 1.00 96.56 106 GLY A O 1
ATOM 839 N N . THR A 1 107 ? 5.246 3.310 3.702 1.00 97.00 107 THR A N 1
ATOM 840 C CA . THR A 1 107 ? 5.744 3.575 2.349 1.00 97.00 107 THR A CA 1
ATOM 841 C C . THR A 1 107 ? 7.231 3.269 2.258 1.00 97.00 107 THR A C 1
ATOM 843 O O . THR A 1 107 ? 7.950 3.272 3.254 1.00 97.00 107 THR A O 1
ATOM 846 N N . THR A 1 108 ? 7.700 2.971 1.052 1.00 95.31 108 THR A N 1
ATOM 847 C CA . THR A 1 108 ? 9.120 2.754 0.780 1.00 95.31 108 THR A CA 1
ATOM 848 C C . THR A 1 108 ? 9.478 3.245 -0.614 1.00 95.31 108 THR A C 1
ATOM 850 O O . THR A 1 108 ? 8.613 3.344 -1.489 1.00 95.31 108 THR A O 1
ATOM 853 N N . GLU A 1 109 ? 10.753 3.540 -0.831 1.00 93.56 109 GLU A N 1
ATOM 854 C CA . GLU A 1 109 ? 11.297 3.833 -2.150 1.00 93.56 109 GLU A CA 1
ATOM 855 C C . GLU A 1 109 ? 11.965 2.581 -2.710 1.00 93.56 109 GLU A C 1
ATOM 857 O O . GLU A 1 109 ? 12.853 2.002 -2.090 1.00 93.56 109 GLU A O 1
ATOM 862 N N . LEU A 1 110 ? 11.540 2.168 -3.902 1.00 90.81 110 LEU A N 1
ATOM 863 C CA . LEU A 1 110 ? 12.179 1.093 -4.648 1.00 90.81 110 LEU A CA 1
ATOM 864 C C . LEU A 1 110 ? 12.982 1.686 -5.800 1.00 90.81 110 LEU A C 1
ATOM 866 O O . LEU A 1 110 ? 12.481 2.533 -6.545 1.00 90.81 110 LEU A O 1
ATOM 870 N N . GLN A 1 111 ? 14.214 1.214 -5.958 1.00 90.00 111 GLN A N 1
ATOM 871 C CA . GLN A 1 111 ? 15.035 1.519 -7.119 1.00 90.00 111 GLN A CA 1
ATOM 872 C C . GLN A 1 111 ? 14.671 0.536 -8.234 1.00 90.00 111 GLN A C 1
ATOM 874 O O . GLN A 1 111 ? 14.986 -0.647 -8.145 1.00 90.00 111 GLN A O 1
ATOM 879 N N . ILE A 1 112 ? 13.964 1.015 -9.257 1.00 85.88 112 ILE A N 1
ATOM 880 C CA . ILE A 1 112 ? 13.500 0.196 -10.383 1.00 85.88 112 ILE A CA 1
ATOM 881 C C . ILE A 1 112 ? 13.829 0.925 -11.684 1.00 85.88 112 ILE A C 1
ATOM 883 O O . ILE A 1 112 ? 13.530 2.113 -11.823 1.00 85.88 112 ILE A O 1
ATOM 887 N N . PHE A 1 113 ? 14.472 0.232 -12.628 1.00 83.50 113 PHE A N 1
ATOM 888 C CA . PHE A 1 113 ? 14.960 0.820 -13.888 1.00 83.50 113 PHE A CA 1
ATOM 889 C C . PHE A 1 113 ? 15.836 2.073 -13.688 1.00 83.50 113 PHE A C 1
ATOM 891 O O . PHE A 1 113 ? 15.715 3.060 -14.415 1.00 83.50 113 PHE A O 1
ATOM 898 N N . GLY A 1 114 ? 16.674 2.085 -12.646 1.00 82.12 114 GLY A N 1
ATOM 899 C CA . GLY A 1 114 ? 17.527 3.239 -12.339 1.00 82.12 114 GLY A CA 1
ATOM 900 C C . GLY A 1 114 ? 16.777 4.468 -11.803 1.00 82.12 114 GLY A C 1
ATOM 901 O O . GLY A 1 114 ? 17.379 5.529 -11.645 1.00 82.12 114 GLY A O 1
ATOM 902 N N . ARG A 1 115 ? 15.480 4.351 -11.482 1.00 84.44 115 ARG A N 1
ATOM 903 C CA . ARG A 1 115 ? 14.658 5.435 -10.929 1.00 84.44 115 ARG A CA 1
ATOM 904 C C . ARG A 1 115 ? 14.085 5.055 -9.569 1.00 84.44 115 ARG A C 1
ATOM 906 O O . ARG A 1 115 ? 13.666 3.920 -9.352 1.00 84.44 115 ARG A O 1
ATOM 913 N N . ARG A 1 116 ? 13.972 6.047 -8.686 1.00 89.31 116 ARG A N 1
ATOM 914 C CA . ARG A 1 116 ? 13.272 5.900 -7.406 1.00 89.31 116 ARG A CA 1
ATOM 915 C C . ARG A 1 116 ? 11.765 5.925 -7.630 1.00 89.31 116 ARG A C 1
ATOM 917 O O . ARG A 1 116 ? 11.235 6.836 -8.273 1.00 89.31 116 ARG A O 1
ATOM 924 N N . LYS A 1 117 ? 11.071 4.924 -7.100 1.00 89.94 117 LYS A N 1
ATOM 925 C CA . LYS A 1 117 ? 9.615 4.786 -7.161 1.00 89.94 117 LYS A CA 1
ATOM 926 C C . LYS A 1 117 ? 9.069 4.599 -5.753 1.00 89.94 117 LYS A C 1
ATOM 928 O O . LYS A 1 117 ? 9.336 3.589 -5.107 1.00 89.94 117 LYS A O 1
ATOM 933 N N . ILE A 1 118 ? 8.266 5.557 -5.300 1.00 92.81 118 ILE A N 1
ATOM 934 C CA . ILE A 1 118 ? 7.561 5.450 -4.022 1.00 92.81 118 ILE A CA 1
ATOM 935 C C . ILE A 1 1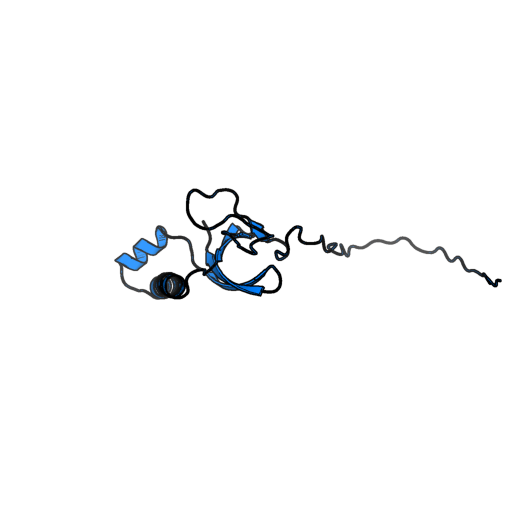18 ? 6.459 4.402 -4.160 1.00 92.81 118 ILE A C 1
ATOM 937 O O . ILE A 1 118 ? 5.673 4.433 -5.112 1.00 92.81 118 ILE A O 1
ATOM 941 N N . SER A 1 119 ? 6.390 3.494 -3.197 1.00 93.00 119 SER A N 1
ATOM 942 C CA . SER A 1 119 ? 5.382 2.444 -3.131 1.00 93.00 119 SER A CA 1
ATOM 943 C C . SER A 1 119 ? 4.773 2.355 -1.738 1.00 93.00 119 SER A C 1
ATOM 945 O O . SER A 1 119 ? 5.478 2.399 -0.732 1.00 93.00 119 SER A O 1
ATOM 947 N N . LYS A 1 120 ? 3.451 2.188 -1.686 1.00 95.44 120 LYS A N 1
ATOM 948 C CA . LYS A 1 120 ? 2.726 1.805 -0.472 1.00 95.44 120 LYS A CA 1
ATOM 949 C C . LYS A 1 120 ? 2.914 0.305 -0.242 1.00 95.44 120 LYS A C 1
ATOM 951 O O . LYS A 1 120 ? 2.739 -0.462 -1.189 1.00 95.44 120 LYS A O 1
ATOM 956 N N . VAL A 1 121 ? 3.224 -0.106 0.984 1.00 96.00 121 VAL A N 1
ATOM 957 C CA . VAL A 1 121 ? 3.416 -1.513 1.358 1.00 96.00 121 VAL A CA 1
ATOM 958 C C . VAL A 1 121 ? 2.194 -2.018 2.121 1.00 96.00 121 VAL A C 1
ATOM 960 O O . VAL A 1 121 ? 1.822 -1.457 3.154 1.00 96.00 121 VAL A O 1
ATOM 963 N N . SER A 1 122 ? 1.570 -3.084 1.628 1.00 93.94 122 SER A N 1
ATOM 964 C CA . SER A 1 122 ? 0.466 -3.776 2.306 1.00 93.94 122 SER A CA 1
ATOM 965 C C . SER A 1 122 ? 0.513 -5.286 2.058 1.00 93.94 122 SER A C 1
ATOM 967 O O . SER A 1 122 ? 1.259 -5.717 1.191 1.00 93.94 122 SER A O 1
ATOM 969 N N . ASN A 1 123 ? -0.244 -6.106 2.783 1.00 91.25 123 ASN A N 1
ATOM 970 C CA . ASN A 1 123 ? -0.504 -7.502 2.385 1.00 91.25 123 ASN A CA 1
ATOM 971 C C . ASN A 1 123 ? -1.819 -7.608 1.588 1.00 91.25 123 ASN A C 1
ATOM 973 O O . ASN A 1 123 ? -2.518 -6.607 1.436 1.00 91.25 123 ASN A O 1
ATOM 977 N N . PHE A 1 124 ? -2.138 -8.793 1.066 1.00 69.38 124 PHE A N 1
ATOM 978 C CA . PHE A 1 124 ? -3.524 -9.171 0.766 1.00 69.38 124 PHE A CA 1
ATOM 979 C C . PHE A 1 124 ? -4.114 -9.956 1.935 1.00 69.38 124 PHE A C 1
ATOM 981 O O . PHE A 1 124 ? -3.315 -10.551 2.702 1.00 69.38 124 PHE A O 1
#

Foldseek 3Di:
DDDDDDDDDDDDDDDDDDDDPPVPPDPPPQQFDPQKAADPDDDDDFDDCDNVVLGHAWIAGPVQKIWGWPPDVVVSVVVQVLLVCLVPDPPPVSVVVCVVDWNWDHWDWTQGNNDTTITTMTGD

pLDDT: mean 77.09, std 22.34, range [31.12, 97.62]

Secondary structure (DSSP, 8-state):
----------------------------TTSPPTTEEE----SS-SPPPBTTTTB---EEETTSEEEEE--SHHHHHHHHHHHHHHHH---HHHHHHGGGS--EEEEEEEEETTEEEEEEEEE-

InterPro domains:
  IPR038286 Inositol polyphosphate kinase superfamily [G3DSA:3.30.470.160] (59-121)

Solvent-accessible surface area (backbone atoms only — not comparable to full-atom values): 8032 Å² total; per-residue (Å²): 134,87,83,87,88,84,82,87,84,90,79,90,80,80,92,74,91,78,90,76,84,74,77,73,83,70,77,47,92,78,46,43,53,88,70,49,43,75,51,81,91,68,93,78,81,73,56,61,78,34,79,89,78,70,38,67,29,47,30,29,36,87,87,55,38,30,36,42,58,54,83,51,69,72,61,38,51,53,55,51,50,50,53,55,50,46,72,73,46,83,49,71,67,50,54,55,48,58,79,77,47,61,58,73,76,52,72,48,75,44,65,42,77,94,37,82,40,51,21,43,33,27,40,126

Radius of gyration: 23.91 Å; Cα contacts (8 Å, |Δi|>4): 143; chains: 1; bounding box: 73×44×50 Å

Sequence (124 aa):
MTTLDSQTDKTLSNLDKLSNTELAEIPSDHGLPVGISPLESRVAGHPSLDIERQTIGMLRRSDGRVYKPVVKPLLGKREISFYENLQISQDPVMLQLKNYVPRYYGTTELQIFGRRKISKVSNF

Organism: Apis cerana (NCBI:txid7461)

Mean predicted aligned error: 12.92 Å